Protein AF-A0A3N5PF58-F1 (afdb_monomer_lite)

Foldseek 3Di:
DAEAEEADDDVCPQVVCVVVPGPYYAYPPGDPVVVVVVVCVVPVVVPVPD

Secondary structure (DSSP, 8-state):
--EEEESS--TTHHHHHHHTT-SEEEESSP-HHHHHHHHHHHHHTTTS--

Radius of gyration: 12.28 Å; chains: 1; bounding box: 32×15×29 Å

pLDDT: mean 87.29, std 14.34, range [41.47, 97.19]

Sequence (50 aa):
PIIALTAFAMKGDREKCLEAGATDYIPKPIDSQEFIEKVKYYTENKIIKK

Structure (mmCIF, N/CA/C/O backbone):
data_AF-A0A3N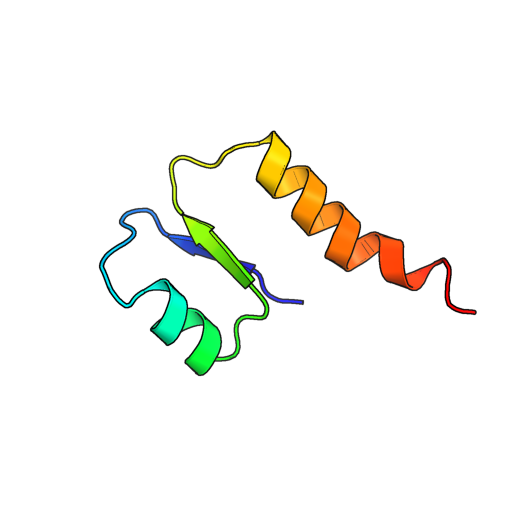5PF58-F1
#
_entry.id   AF-A0A3N5PF58-F1
#
loop_
_atom_site.group_PDB
_atom_site.id
_atom_site.type_symbol
_atom_site.label_atom_id
_atom_site.label_alt_id
_atom_site.label_comp_id
_atom_site.label_asym_id
_atom_site.label_entity_id
_atom_site.label_seq_id
_atom_site.pdbx_PDB_ins_code
_atom_site.Cartn_x
_atom_site.Cartn_y
_atom_site.Cartn_z
_atom_site.occupancy
_atom_site.B_iso_or_equiv
_atom_site.auth_seq_id
_atom_site.auth_comp_id
_atom_site.auth_asym_id
_atom_site.auth_atom_id
_atom_site.pdbx_PDB_model_num
ATOM 1 N N . PRO A 1 1 ? -10.947 -1.978 3.470 1.00 91.94 1 PRO A N 1
ATOM 2 C CA . PRO A 1 1 ? -9.955 -1.254 2.640 1.00 91.94 1 PRO A CA 1
ATOM 3 C C . PRO A 1 1 ? -8.847 -2.243 2.286 1.00 91.94 1 PRO A C 1
ATOM 5 O O . PRO A 1 1 ? -8.498 -3.048 3.146 1.00 91.94 1 PRO A O 1
ATOM 8 N N . ILE A 1 2 ? -8.369 -2.235 1.042 1.00 95.12 2 ILE A N 1
ATOM 9 C CA . ILE A 1 2 ? -7.300 -3.126 0.564 1.00 95.12 2 ILE A CA 1
ATOM 10 C C . ILE A 1 2 ? -6.117 -2.253 0.149 1.00 95.12 2 ILE A C 1
ATOM 12 O O . ILE A 1 2 ? -6.279 -1.383 -0.700 1.00 95.12 2 ILE A O 1
ATOM 16 N N . ILE A 1 3 ? -4.942 -2.476 0.737 1.00 94.81 3 ILE A N 1
ATOM 17 C CA . ILE A 1 3 ? -3.706 -1.768 0.378 1.00 94.81 3 ILE A CA 1
ATOM 18 C C . ILE A 1 3 ? -2.776 -2.766 -0.308 1.00 94.81 3 ILE A C 1
ATOM 20 O O . ILE A 1 3 ? -2.407 -3.775 0.293 1.00 94.81 3 ILE A O 1
ATOM 24 N N . ALA A 1 4 ? -2.415 -2.508 -1.562 1.00 95.06 4 ALA A N 1
ATOM 25 C CA . ALA A 1 4 ? -1.490 -3.346 -2.314 1.00 95.06 4 ALA A CA 1
ATOM 26 C C . ALA A 1 4 ? -0.035 -3.080 -1.890 1.00 95.06 4 ALA A C 1
ATOM 28 O O 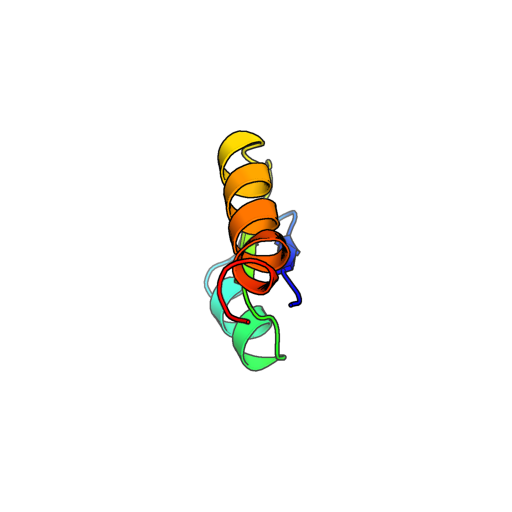. ALA A 1 4 ? 0.364 -1.927 -1.742 1.00 95.06 4 ALA A O 1
ATOM 29 N N . LEU A 1 5 ? 0.758 -4.144 -1.729 1.00 93.31 5 LEU A N 1
ATOM 30 C CA . LEU A 1 5 ? 2.186 -4.090 -1.395 1.00 93.31 5 LEU A CA 1
ATOM 31 C C . LEU A 1 5 ? 2.999 -4.778 -2.493 1.00 93.31 5 LEU A C 1
ATOM 33 O O . LEU A 1 5 ? 2.755 -5.952 -2.772 1.00 93.31 5 LEU A O 1
ATOM 37 N N . THR A 1 6 ? 3.990 -4.104 -3.083 1.00 88.06 6 THR A N 1
ATOM 38 C CA . THR A 1 6 ? 4.782 -4.681 -4.193 1.00 88.06 6 THR A CA 1
ATOM 39 C C . THR A 1 6 ? 6.279 -4.632 -3.917 1.00 88.06 6 THR A C 1
ATOM 41 O O . THR A 1 6 ? 6.780 -3.672 -3.347 1.00 88.06 6 THR A O 1
ATOM 44 N N . ALA A 1 7 ? 7.009 -5.686 -4.294 1.00 80.56 7 ALA A N 1
ATOM 45 C CA . ALA A 1 7 ? 8.467 -5.751 -4.140 1.00 80.56 7 ALA A CA 1
ATOM 46 C C . ALA A 1 7 ? 9.234 -4.974 -5.224 1.00 80.56 7 ALA A C 1
ATOM 48 O O . ALA A 1 7 ? 10.338 -4.503 -4.974 1.00 80.56 7 ALA A O 1
ATOM 49 N N . PHE A 1 8 ? 8.636 -4.844 -6.409 1.00 72.88 8 PHE A N 1
ATOM 50 C CA . PHE A 1 8 ? 9.198 -4.172 -7.573 1.00 72.88 8 PHE A CA 1
ATOM 51 C C . PHE A 1 8 ? 8.150 -3.202 -8.096 1.00 72.88 8 PHE A C 1
ATOM 53 O O . PHE A 1 8 ? 7.276 -3.600 -8.853 1.00 72.88 8 PHE A O 1
ATOM 60 N N . ALA A 1 9 ? 8.208 -1.950 -7.651 1.00 78.50 9 ALA A N 1
ATOM 61 C CA . ALA A 1 9 ? 7.302 -0.915 -8.126 1.00 78.50 9 ALA A CA 1
ATOM 62 C C . ALA A 1 9 ? 7.677 -0.521 -9.560 1.00 78.50 9 ALA A C 1
ATOM 64 O O . ALA A 1 9 ? 8.519 0.353 -9.775 1.00 78.50 9 ALA A O 1
ATOM 65 N N . MET A 1 10 ? 7.089 -1.191 -10.550 1.00 85.62 10 MET A N 1
ATOM 66 C CA . MET A 1 10 ? 7.253 -0.824 -11.950 1.00 85.62 10 MET A CA 1
ATOM 67 C C . MET A 1 10 ? 6.291 0.312 -12.310 1.00 85.62 10 MET A C 1
ATOM 69 O O . MET A 1 10 ? 5.250 0.520 -11.680 1.00 85.62 10 MET A O 1
ATOM 73 N N . LYS A 1 11 ? 6.627 1.062 -13.365 1.00 87.56 11 LYS A N 1
ATOM 74 C CA . LYS A 1 11 ? 5.729 2.083 -13.917 1.00 87.56 11 LYS A CA 1
ATOM 75 C C . LYS A 1 11 ? 4.387 1.432 -14.275 1.00 87.56 11 LYS A C 1
ATOM 77 O O . LYS A 1 11 ? 4.361 0.480 -15.053 1.00 87.56 11 LYS A O 1
ATOM 82 N N . GLY A 1 12 ? 3.288 1.959 -13.741 1.00 90.88 12 GLY A N 1
ATOM 83 C CA . GLY A 1 12 ? 1.947 1.428 -13.986 1.00 90.88 12 GLY A CA 1
ATOM 84 C C . GLY A 1 12 ? 1.432 0.451 -12.925 1.00 90.88 12 GLY A C 1
ATOM 85 O O . GLY A 1 12 ? 0.256 0.107 -12.960 1.00 90.88 12 GLY A O 1
ATOM 86 N N . ASP A 1 13 ? 2.266 -0.038 -11.999 1.00 92.75 13 ASP A N 1
ATOM 87 C CA . ASP A 1 13 ? 1.814 -1.038 -11.018 1.00 92.75 13 ASP A CA 1
ATOM 88 C C . ASP A 1 13 ? 0.822 -0.460 -10.017 1.00 92.75 13 ASP A C 1
ATOM 90 O O . ASP A 1 13 ? -0.139 -1.130 -9.638 1.00 92.75 13 ASP A O 1
ATOM 94 N N . ARG A 1 14 ? 1.013 0.808 -9.639 1.00 93.62 14 ARG A N 1
ATOM 95 C CA . ARG A 1 14 ? 0.057 1.521 -8.798 1.00 93.62 14 ARG A CA 1
ATOM 96 C C . ARG A 1 14 ? -1.308 1.568 -9.475 1.00 93.62 14 ARG A C 1
ATOM 98 O O . ARG A 1 14 ? -2.298 1.185 -8.863 1.00 93.62 14 ARG A O 1
ATOM 105 N N . GLU A 1 15 ? -1.350 2.008 -10.727 1.00 95.56 15 GLU A N 1
ATOM 106 C CA . GLU A 1 15 ? -2.574 2.126 -11.516 1.00 95.56 15 GLU A CA 1
ATOM 107 C C . GLU A 1 15 ? -3.261 0.766 -11.663 1.00 95.56 15 GLU A C 1
ATOM 109 O O . GLU A 1 15 ? -4.428 0.644 -11.303 1.00 95.56 15 GLU A O 1
ATOM 114 N N . LYS A 1 16 ? -2.520 -0.280 -12.053 1.00 94.62 16 LYS A N 1
ATOM 115 C CA . LYS A 1 16 ? -3.047 -1.650 -12.173 1.00 94.62 16 LYS A CA 1
ATOM 116 C C . LYS A 1 16 ? -3.659 -2.159 -10.871 1.00 94.62 16 LYS A C 1
ATOM 118 O O . LYS A 1 16 ? -4.717 -2.782 -10.896 1.00 94.62 16 LYS A O 1
ATOM 123 N N . CYS A 1 17 ? -3.007 -1.924 -9.730 1.00 94.62 17 CYS A N 1
ATOM 124 C CA . CYS A 1 17 ? -3.538 -2.346 -8.435 1.00 94.62 17 CYS A CA 1
ATOM 125 C C . CYS A 1 17 ? -4.848 -1.627 -8.101 1.00 94.62 17 CYS A C 1
ATOM 127 O O . CYS A 1 17 ? -5.787 -2.264 -7.626 1.00 94.62 17 CYS A O 1
ATOM 129 N N . LEU A 1 18 ? -4.920 -0.319 -8.355 1.00 95.62 18 LEU A N 1
ATOM 130 C CA . LEU A 1 18 ? -6.123 0.470 -8.096 1.00 95.62 18 LEU A CA 1
ATOM 131 C C . LEU A 1 18 ? -7.269 0.086 -9.042 1.00 95.62 18 LEU A C 1
ATOM 133 O O . LEU A 1 18 ? -8.393 -0.101 -8.586 1.00 95.62 18 LEU A O 1
ATOM 137 N N . GLU A 1 19 ? -6.985 -0.113 -10.330 1.00 97.19 19 GLU A N 1
ATOM 138 C CA . GLU A 1 19 ? -7.953 -0.597 -11.326 1.00 97.19 19 GLU A CA 1
ATOM 139 C C . GLU A 1 19 ? -8.480 -1.998 -10.989 1.00 97.19 19 GLU A C 1
ATOM 141 O O . GLU A 1 19 ? -9.661 -2.281 -11.180 1.00 97.19 19 GLU A O 1
ATOM 146 N N . ALA A 1 20 ? -7.635 -2.857 -10.413 1.00 96.44 20 ALA A N 1
ATOM 147 C CA . ALA A 1 20 ? -8.028 -4.170 -9.904 1.00 96.44 20 ALA A CA 1
ATOM 148 C C . ALA A 1 20 ? -8.853 -4.111 -8.599 1.00 96.44 20 ALA A C 1
ATOM 150 O O . ALA A 1 20 ? -9.266 -5.154 -8.089 1.00 96.44 20 ALA A O 1
ATOM 151 N N . GLY A 1 21 ? -9.103 -2.917 -8.049 1.00 96.19 21 GLY A N 1
ATOM 152 C CA . GLY A 1 21 ? -9.951 -2.710 -6.874 1.00 96.19 21 GLY A CA 1
ATOM 153 C C . GLY A 1 21 ? -9.200 -2.526 -5.554 1.00 96.19 21 GLY A C 1
ATOM 154 O O . GLY A 1 21 ? -9.827 -2.553 -4.490 1.00 96.19 21 GLY A O 1
ATOM 155 N N . ALA A 1 22 ? -7.878 -2.325 -5.576 1.00 96.75 22 ALA A N 1
ATOM 156 C CA . ALA A 1 22 ? -7.175 -1.875 -4.379 1.00 96.75 22 ALA A CA 1
ATOM 157 C C . ALA A 1 22 ? -7.643 -0.463 -3.994 1.00 96.75 22 ALA A C 1
ATOM 159 O O . ALA A 1 22 ? -7.876 0.400 -4.834 1.00 96.75 22 ALA A O 1
ATOM 160 N N . THR A 1 23 ? -7.768 -0.221 -2.693 1.00 96.44 23 THR A N 1
ATOM 161 C CA . THR A 1 23 ? -8.044 1.111 -2.141 1.00 96.44 23 THR A CA 1
ATOM 162 C C . THR A 1 23 ? -6.797 1.990 -2.186 1.00 96.44 23 THR A C 1
ATOM 164 O O . THR A 1 23 ? -6.898 3.195 -2.385 1.00 96.44 23 THR A O 1
ATOM 167 N N . ASP A 1 24 ? -5.624 1.390 -1.980 1.00 95.12 24 ASP A N 1
ATOM 168 C CA . ASP A 1 24 ? -4.355 2.106 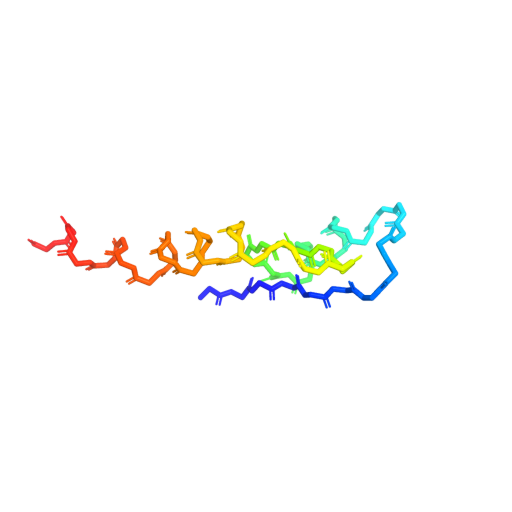-1.925 1.00 95.12 24 ASP A CA 1
ATOM 169 C C . ASP A 1 24 ? -3.181 1.196 -2.317 1.00 95.12 24 ASP A C 1
ATOM 171 O O . ASP A 1 24 ? -3.343 -0.003 -2.550 1.00 95.12 24 ASP A O 1
ATOM 175 N N . TYR A 1 25 ? -1.988 1.775 -2.371 1.00 94.31 25 TYR A N 1
ATOM 176 C CA . TYR A 1 25 ? -0.753 1.156 -2.823 1.00 94.31 25 TYR A CA 1
ATOM 177 C C . TYR A 1 25 ? 0.427 1.629 -1.966 1.00 94.31 25 TYR A C 1
ATOM 179 O O . TYR A 1 25 ? 0.511 2.814 -1.635 1.00 94.31 25 TYR A O 1
ATOM 187 N N . ILE A 1 26 ? 1.340 0.713 -1.634 1.00 94.19 26 ILE A N 1
ATOM 188 C CA . ILE A 1 26 ? 2.607 0.978 -0.940 1.00 94.19 26 ILE A CA 1
ATOM 189 C C . ILE A 1 26 ? 3.723 0.153 -1.621 1.00 94.19 26 ILE A C 1
ATOM 191 O O . ILE A 1 26 ? 3.635 -1.078 -1.671 1.00 94.19 26 ILE A O 1
ATOM 195 N N . PRO A 1 27 ? 4.785 0.780 -2.156 1.00 93.19 27 PRO A N 1
ATOM 196 C CA . PRO A 1 27 ? 5.931 0.058 -2.704 1.00 93.19 27 PRO A CA 1
ATOM 197 C C . PRO A 1 27 ? 6.870 -0.447 -1.593 1.00 93.19 27 PRO A C 1
ATOM 199 O O . PRO A 1 27 ? 6.931 0.123 -0.507 1.00 93.19 27 PRO A O 1
ATOM 202 N N . LYS A 1 28 ? 7.638 -1.508 -1.865 1.00 91.81 28 LYS A N 1
ATOM 203 C CA . LYS A 1 28 ? 8.784 -1.915 -1.036 1.00 91.81 28 LYS A CA 1
ATOM 204 C C . LYS A 1 28 ? 10.077 -1.227 -1.518 1.00 91.81 28 LYS A C 1
ATOM 206 O O . LYS A 1 28 ? 10.202 -0.977 -2.717 1.00 91.81 28 LYS A O 1
ATOM 211 N N . PRO A 1 29 ? 11.072 -1.013 -0.633 1.00 92.12 29 PRO A N 1
ATOM 212 C CA . PRO A 1 29 ? 11.043 -1.295 0.805 1.00 92.12 29 PRO A CA 1
ATOM 213 C C . PRO A 1 29 ? 10.011 -0.421 1.525 1.00 92.12 29 PRO A C 1
ATOM 215 O O . PRO A 1 29 ? 9.821 0.733 1.167 1.00 92.12 29 PRO A O 1
ATOM 218 N N . ILE A 1 30 ? 9.302 -1.014 2.488 1.00 91.94 30 ILE A N 1
ATOM 219 C CA . ILE A 1 30 ? 8.201 -0.336 3.181 1.00 91.94 30 ILE A CA 1
ATOM 220 C C . ILE A 1 30 ? 8.782 0.765 4.064 1.00 91.94 30 ILE A C 1
ATOM 222 O O . ILE A 1 30 ? 9.662 0.488 4.881 1.00 91.94 30 ILE A O 1
ATOM 226 N N . ASP A 1 31 ? 8.237 1.973 3.950 1.00 93.19 31 ASP A N 1
ATOM 227 C CA . ASP A 1 31 ? 8.367 2.987 4.988 1.00 93.19 31 ASP A CA 1
ATOM 228 C C . ASP A 1 31 ? 7.366 2.676 6.115 1.00 93.19 31 ASP A C 1
ATOM 230 O O . ASP A 1 31 ? 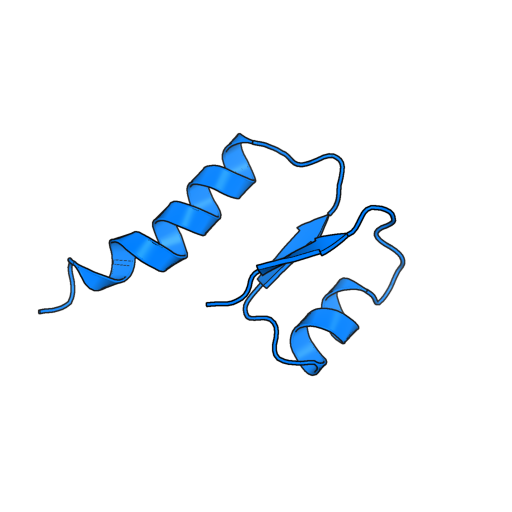6.145 2.686 5.928 1.00 93.19 31 ASP A O 1
ATOM 234 N N . SER A 1 32 ? 7.889 2.339 7.295 1.00 94.25 32 SER A N 1
ATOM 235 C CA . SER A 1 32 ? 7.076 1.971 8.457 1.00 94.25 32 SER A CA 1
ATOM 236 C C . SER A 1 32 ? 6.159 3.104 8.924 1.00 94.25 32 SER A C 1
ATOM 238 O O . SER A 1 32 ? 5.060 2.826 9.404 1.00 94.25 32 SER A O 1
ATOM 240 N N . GLN A 1 33 ? 6.588 4.362 8.791 1.00 95.50 33 GLN A N 1
ATOM 241 C CA . GLN A 1 33 ? 5.798 5.522 9.194 1.00 95.50 33 GLN A CA 1
ATOM 242 C C . GLN A 1 33 ? 4.600 5.689 8.252 1.00 95.50 33 GLN A C 1
ATOM 244 O O . GLN A 1 33 ? 3.462 5.731 8.722 1.00 95.50 33 GLN A O 1
ATOM 249 N N . GLU A 1 34 ? 4.838 5.664 6.936 1.00 93.50 34 GLU A N 1
ATOM 250 C CA . GLU A 1 34 ? 3.777 5.734 5.918 1.00 93.50 34 GLU A CA 1
ATOM 251 C C . GLU A 1 34 ? 2.759 4.596 6.096 1.00 93.50 34 GLU A C 1
ATOM 253 O O . GLU A 1 34 ? 1.543 4.804 6.040 1.00 93.50 34 GLU A O 1
ATOM 258 N N . PHE A 1 35 ? 3.247 3.377 6.345 1.00 94.12 35 PHE A N 1
ATOM 259 C CA . PHE A 1 35 ? 2.387 2.218 6.557 1.00 94.12 35 PHE A CA 1
ATOM 260 C C . PHE A 1 35 ? 1.473 2.396 7.774 1.00 94.12 35 PHE A C 1
ATOM 262 O O . PHE A 1 35 ? 0.263 2.186 7.666 1.00 94.12 35 PHE A O 1
ATOM 269 N N . ILE A 1 36 ? 2.026 2.805 8.921 1.00 94.69 36 ILE A N 1
ATOM 270 C CA . ILE A 1 36 ? 1.246 3.025 10.146 1.00 94.69 36 ILE A CA 1
ATOM 271 C C . ILE A 1 36 ? 0.201 4.122 9.924 1.00 94.69 36 ILE A C 1
ATOM 273 O O . ILE A 1 36 ? -0.950 3.954 10.329 1.00 94.69 36 ILE A O 1
ATOM 277 N N . GLU A 1 37 ? 0.566 5.217 9.259 1.00 93.94 37 GLU A N 1
ATOM 278 C CA . GLU A 1 37 ? -0.352 6.317 8.953 1.00 93.94 37 GLU A CA 1
ATOM 279 C C . GLU A 1 37 ? -1.511 5.871 8.058 1.00 93.94 37 GLU A C 1
ATOM 281 O O . GLU A 1 37 ? -2.670 6.156 8.369 1.00 93.94 37 GLU A O 1
ATOM 286 N N . LYS A 1 38 ? -1.234 5.097 7.001 1.00 92.94 38 LYS A N 1
ATOM 287 C CA . LYS A 1 38 ? -2.279 4.532 6.136 1.00 92.94 38 LYS A CA 1
ATOM 288 C C . LYS A 1 38 ? -3.177 3.567 6.899 1.00 92.94 38 LYS A C 1
ATOM 290 O O . LYS A 1 38 ? -4.398 3.651 6.778 1.00 92.94 38 LYS A O 1
ATOM 295 N N . VAL A 1 39 ? -2.610 2.671 7.710 1.00 93.62 39 VAL A N 1
ATOM 296 C CA . VAL A 1 39 ? -3.404 1.747 8.533 1.00 93.62 39 VAL A CA 1
ATOM 297 C C . VAL A 1 39 ? -4.347 2.531 9.439 1.00 93.62 39 VAL A C 1
ATOM 299 O O . VAL A 1 39 ? -5.551 2.292 9.372 1.00 93.62 39 VAL A O 1
ATOM 302 N N . LYS A 1 40 ? -3.839 3.508 10.201 1.00 93.88 40 LYS A N 1
ATOM 303 C CA . LYS A 1 40 ? -4.659 4.378 11.061 1.00 93.88 40 LYS A CA 1
ATOM 304 C C . LYS A 1 40 ? -5.746 5.097 10.274 1.00 93.88 40 LYS A C 1
ATOM 306 O O . LYS A 1 40 ? -6.915 5.038 10.645 1.00 93.88 40 LYS A O 1
ATOM 311 N N . TYR A 1 41 ? -5.396 5.704 9.140 1.00 92.62 41 TYR A N 1
ATOM 312 C CA . TYR A 1 41 ? -6.357 6.372 8.266 1.00 92.62 41 TYR A CA 1
ATOM 313 C C . TYR A 1 41 ? -7.507 5.438 7.854 1.00 92.62 41 TYR A C 1
ATOM 315 O O . TYR A 1 41 ? -8.672 5.832 7.862 1.00 92.62 41 TYR A O 1
ATOM 323 N N . TYR A 1 42 ? -7.222 4.180 7.534 1.00 93.06 42 TYR A N 1
ATOM 324 C CA . TYR A 1 42 ? -8.244 3.243 7.075 1.00 93.06 42 TYR A CA 1
ATOM 325 C C . TYR A 1 42 ? -9.000 2.511 8.198 1.00 93.06 42 TYR A C 1
ATOM 327 O O . TYR A 1 42 ? -10.082 1.974 7.933 1.00 93.06 42 TYR A O 1
ATOM 335 N N . THR A 1 43 ? -8.480 2.478 9.429 1.00 91.00 43 THR A N 1
ATOM 336 C CA . THR A 1 43 ? -9.100 1.778 10.570 1.00 91.00 43 THR A CA 1
ATOM 337 C C . THR A 1 43 ? -9.754 2.721 11.583 1.00 91.00 43 THR A C 1
ATOM 339 O O . THR A 1 43 ? -10.847 2.424 12.064 1.00 91.00 43 THR A O 1
ATOM 342 N N . GLU A 1 44 ? -9.149 3.872 11.877 1.00 85.62 44 GLU A N 1
ATOM 343 C CA . GLU A 1 44 ? -9.575 4.794 12.944 1.00 85.62 44 GLU A CA 1
ATOM 344 C C . GLU A 1 44 ? -10.633 5.801 12.469 1.00 85.62 44 GLU A C 1
ATOM 346 O O . GLU A 1 44 ? -11.487 6.226 13.250 1.00 85.62 44 GLU A O 1
ATOM 351 N N . ASN A 1 45 ? -10.699 6.091 11.164 1.00 61.38 45 ASN A N 1
ATOM 352 C CA . ASN A 1 45 ? -11.740 6.954 10.584 1.00 61.38 45 ASN A CA 1
ATOM 353 C C . ASN A 1 45 ? -13.167 6.370 10.666 1.00 61.38 45 ASN A C 1
ATOM 355 O O . ASN A 1 45 ? -14.127 7.025 10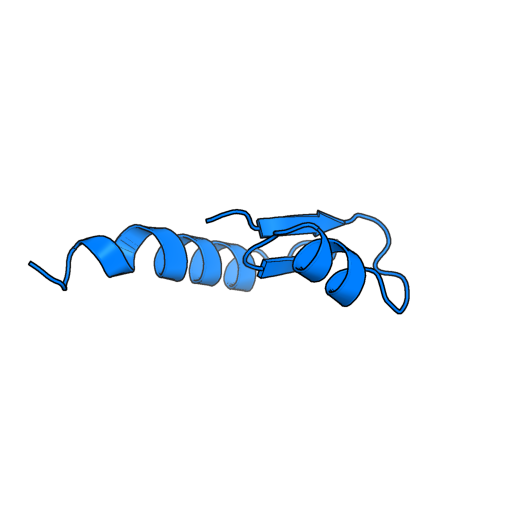.258 1.00 61.38 45 ASN A O 1
ATOM 359 N N . LYS A 1 46 ? -13.339 5.159 11.215 1.00 54.16 46 LYS A N 1
ATOM 360 C CA . LYS A 1 46 ? -14.657 4.592 11.540 1.00 54.16 46 LYS A CA 1
ATOM 361 C C . LYS A 1 46 ? -15.177 4.959 12.934 1.00 54.16 46 LYS A C 1
ATOM 363 O O . LYS A 1 46 ? -16.353 4.720 13.186 1.00 54.16 46 LYS A O 1
ATOM 368 N N . ILE A 1 47 ? -14.359 5.537 13.820 1.00 53.19 47 ILE A N 1
ATOM 369 C CA . ILE A 1 47 ? -14.776 5.832 15.204 1.00 53.19 47 ILE A CA 1
ATOM 370 C C . ILE A 1 47 ? -15.361 7.249 15.345 1.00 53.19 47 ILE A C 1
ATOM 372 O O . ILE A 1 47 ? -16.235 7.461 16.176 1.00 53.19 47 ILE A O 1
ATOM 376 N N . ILE A 1 48 ? -14.971 8.207 14.495 1.00 51.38 48 ILE A N 1
ATOM 377 C CA . ILE A 1 48 ? -15.382 9.625 14.628 1.00 51.38 48 ILE A CA 1
ATOM 378 C C . ILE A 1 48 ? -16.657 9.960 13.820 1.00 51.38 48 ILE A C 1
ATOM 380 O O . ILE A 1 48 ? -17.192 11.060 13.904 1.00 51.38 48 ILE A O 1
ATOM 384 N N . LYS A 1 49 ? -17.199 9.007 13.051 1.00 44.38 49 LYS A N 1
ATOM 385 C CA . LYS A 1 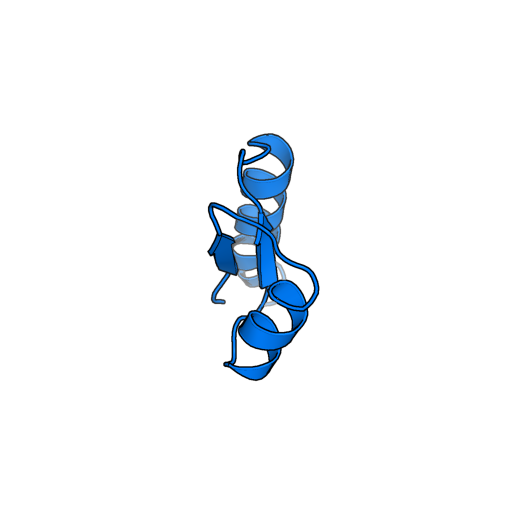49 ? -18.498 9.159 12.372 1.00 44.38 49 LYS A CA 1
ATOM 386 C C . LYS A 1 49 ? -19.530 8.188 12.939 1.00 44.38 49 LYS A C 1
ATOM 388 O O . LYS A 1 49 ? -19.934 7.246 12.257 1.00 44.38 49 LYS A O 1
ATOM 393 N N . LYS A 1 50 ? -19.952 8.419 14.180 1.00 41.47 50 LYS A N 1
ATOM 394 C CA . LYS A 1 50 ? -21.233 7.931 14.690 1.00 41.47 50 LYS A CA 1
ATOM 395 C C . LYS A 1 50 ? -21.841 8.942 15.645 1.00 41.47 50 LYS A C 1
ATOM 397 O O . LYS A 1 50 ? -21.065 9.512 16.438 1.00 41.47 50 LYS A O 1
#